Protein AF-A0A228JAL8-F1 (afdb_monomer_lite)

Radius of gyration: 33.01 Å; chains: 1; bounding box: 100×42×74 Å

Foldseek 3Di:
DDWDDDPQKIWDWDWDQDPVPRDTDTDTLDMDGLPDDDDVVSVVSDDPVSVVVVVVVNVVSVVVVVVVVCVVCVVCVVVVVVVVVVVCVVCVVVQDPVNVVVVVVVVVVVQVVCVVVVNHDPPPPPPPPDPDPPPDDPPVVVVVVVPPPDDD

Structure (mmCIF, N/CA/C/O backbone):
data_AF-A0A228JAL8-F1
#
_entry.id   AF-A0A228JAL8-F1
#
loop_
_atom_site.group_PDB
_atom_site.id
_atom_site.type_symbol
_atom_site.label_atom_id
_atom_site.label_alt_id
_atom_site.label_comp_id
_atom_site.label_asym_id
_atom_site.label_entity_id
_atom_site.label_seq_id
_atom_site.pdbx_PDB_ins_code
_atom_site.Cartn_x
_atom_site.Cartn_y
_atom_site.Cartn_z
_atom_site.occupancy
_atom_site.B_iso_or_equiv
_atom_site.auth_seq_id
_atom_site.auth_comp_id
_atom_site.auth_asym_id
_atom_site.auth_atom_id
_atom_site.pdbx_PDB_model_num
ATOM 1 N N . MET A 1 1 ? -10.997 2.458 25.226 1.00 88.25 1 MET A N 1
ATOM 2 C CA . MET A 1 1 ? -11.710 1.726 24.148 1.00 88.25 1 MET A CA 1
ATOM 3 C C . MET A 1 1 ? -10.974 0.436 23.807 1.00 88.25 1 MET A C 1
ATOM 5 O O . MET A 1 1 ? -9.755 0.419 23.913 1.00 88.25 1 MET A O 1
ATOM 9 N N . LEU A 1 2 ? -11.675 -0.620 23.392 1.00 89.50 2 LEU A N 1
ATOM 10 C CA . LEU A 1 2 ? -11.086 -1.828 22.804 1.00 89.50 2 LEU A CA 1
ATOM 11 C C . LEU A 1 2 ? -11.434 -1.896 21.313 1.00 89.50 2 LEU A C 1
ATOM 13 O O . LEU A 1 2 ? -12.582 -1.680 20.933 1.00 89.50 2 LEU A O 1
ATOM 17 N N . ILE A 1 3 ? -10.447 -2.226 20.482 1.00 91.00 3 ILE A N 1
ATOM 18 C CA . ILE A 1 3 ? -10.608 -2.399 19.035 1.00 91.00 3 ILE A CA 1
ATOM 19 C C . ILE A 1 3 ? -10.228 -3.838 18.705 1.00 91.00 3 ILE A C 1
ATOM 21 O O . ILE A 1 3 ? -9.176 -4.318 19.129 1.00 91.00 3 ILE A O 1
ATOM 25 N N . ARG A 1 4 ? -11.107 -4.554 18.003 1.00 89.81 4 ARG A N 1
ATOM 26 C CA . ARG A 1 4 ? -10.893 -5.956 17.624 1.00 89.81 4 ARG A CA 1
ATOM 27 C C . ARG A 1 4 ? -10.988 -6.098 16.115 1.00 89.81 4 ARG A C 1
ATOM 29 O O . ARG A 1 4 ? -12.013 -5.753 15.534 1.00 89.81 4 ARG A O 1
ATOM 36 N N . GLU A 1 5 ? -9.945 -6.648 15.511 1.00 88.12 5 GLU A N 1
ATOM 37 C CA . GLU A 1 5 ? -9.918 -7.011 14.097 1.00 88.12 5 GLU A CA 1
ATOM 38 C C . GLU A 1 5 ? -10.381 -8.465 13.927 1.00 88.12 5 GLU A C 1
ATOM 40 O O . GLU A 1 5 ? -9.918 -9.370 14.622 1.00 88.12 5 GLU A O 1
ATOM 45 N N . GLN A 1 6 ? -11.342 -8.684 13.033 1.00 85.19 6 GLN A N 1
ATOM 46 C CA . GLN A 1 6 ? -11.845 -9.990 12.618 1.00 85.19 6 GLN A CA 1
ATOM 47 C C . GLN A 1 6 ? -11.820 -10.044 11.090 1.00 85.19 6 GLN A C 1
ATOM 49 O O . GLN A 1 6 ? -12.757 -9.616 10.412 1.00 85.19 6 GLN A O 1
ATOM 54 N N . GLY A 1 7 ? -10.706 -10.527 10.537 1.00 82.88 7 GLY A N 1
ATOM 55 C CA . GLY A 1 7 ? -10.446 -10.429 9.103 1.00 82.88 7 GLY A CA 1
ATOM 56 C C . GLY A 1 7 ? -10.405 -8.962 8.674 1.00 82.88 7 GLY A C 1
ATOM 57 O O . GLY A 1 7 ? -9.633 -8.186 9.214 1.00 82.88 7 GLY A O 1
ATOM 58 N N . ARG A 1 8 ? -11.271 -8.556 7.738 1.00 81.69 8 ARG A N 1
ATOM 59 C CA . ARG A 1 8 ? -11.364 -7.148 7.292 1.00 81.69 8 ARG A CA 1
ATOM 60 C C . ARG A 1 8 ? -12.321 -6.295 8.126 1.00 81.69 8 ARG A C 1
ATOM 62 O O . ARG A 1 8 ? -12.439 -5.099 7.865 1.00 81.69 8 ARG A O 1
ATOM 69 N N . GLN A 1 9 ? -13.037 -6.894 9.076 1.00 89.75 9 GLN A N 1
ATOM 70 C CA . GLN A 1 9 ? -14.011 -6.196 9.905 1.00 89.75 9 GLN A CA 1
ATOM 71 C C . GLN A 1 9 ? -13.381 -5.766 11.231 1.00 89.75 9 GLN A C 1
ATOM 73 O O . GLN A 1 9 ? -12.747 -6.556 11.922 1.00 89.75 9 GLN A O 1
ATOM 78 N N . VAL A 1 10 ? -13.611 -4.518 11.610 1.00 92.38 10 VAL A N 1
ATOM 79 C CA . VAL A 1 10 ? -13.150 -3.901 12.851 1.00 92.38 10 VAL A CA 1
ATOM 80 C C . VAL A 1 10 ? -14.356 -3.685 13.743 1.00 92.38 10 VAL A C 1
ATOM 82 O O . VAL A 1 10 ? -15.341 -3.087 13.318 1.00 92.38 10 VAL A O 1
ATOM 85 N N . LYS A 1 11 ? -14.287 -4.165 14.982 1.00 92.19 11 LYS A N 1
ATOM 86 C CA . LYS A 1 11 ? -15.317 -3.963 16.006 1.00 92.19 11 LYS A CA 1
ATOM 87 C C . LYS A 1 11 ? -14.808 -2.998 17.068 1.00 92.19 11 LYS A C 1
ATOM 89 O O . LYS A 1 11 ? -13.717 -3.194 17.608 1.00 92.19 11 LYS A O 1
ATOM 94 N N . LEU A 1 12 ? -15.620 -1.991 17.381 1.00 91.69 12 LEU A N 1
ATOM 95 C CA . LEU A 1 12 ? -15.346 -0.994 18.412 1.00 91.69 12 LEU A CA 1
ATOM 96 C C . LEU A 1 12 ? -16.133 -1.325 19.674 1.00 91.69 12 LEU A C 1
ATOM 98 O O . LEU A 1 12 ? -17.360 -1.418 19.653 1.00 91.69 12 LEU A O 1
ATOM 102 N N . LEU A 1 13 ? -15.418 -1.514 20.776 1.00 91.06 13 LEU A N 1
ATOM 103 C CA . LEU A 1 13 ? -15.970 -1.931 22.057 1.00 91.06 13 LEU A CA 1
ATOM 104 C C . LEU A 1 13 ? -15.655 -0.868 23.115 1.00 91.06 13 LEU A C 1
ATOM 106 O O . LEU A 1 13 ? -14.490 -0.569 23.402 1.00 91.06 13 LEU A O 1
ATOM 110 N N . ARG A 1 14 ? -16.695 -0.322 23.742 1.00 90.44 14 ARG A N 1
ATOM 111 C CA . ARG A 1 14 ? -16.571 0.523 24.930 1.00 90.44 14 ARG A CA 1
ATOM 112 C C . ARG A 1 14 ? -16.406 -0.368 26.151 1.00 90.44 14 ARG A C 1
ATOM 114 O O . ARG A 1 14 ? -17.171 -1.310 26.334 1.00 90.44 14 ARG A O 1
ATOM 121 N N . VAL A 1 15 ? -15.430 -0.067 27.001 1.00 86.31 15 VAL A N 1
ATOM 122 C CA . VAL A 1 15 ? -15.281 -0.733 28.301 1.00 86.31 15 VAL A CA 1
ATOM 123 C C . VAL A 1 15 ? -15.827 0.206 29.363 1.00 86.31 15 VAL A C 1
ATOM 125 O O . VAL A 1 15 ? -15.322 1.315 29.503 1.00 86.31 15 VAL A O 1
ATOM 128 N N . GLN A 1 16 ? -16.848 -0.224 30.097 1.00 83.75 16 GLN A N 1
ATOM 129 C CA . GLN A 1 16 ? -17.422 0.532 31.212 1.00 83.75 16 GLN A CA 1
ATOM 130 C C . GLN A 1 16 ? -17.372 -0.304 32.487 1.00 83.75 16 GLN A C 1
ATOM 132 O O . GLN A 1 16 ? -17.605 -1.512 32.446 1.00 83.75 16 GLN A O 1
ATOM 137 N N . ARG A 1 17 ? -17.089 0.322 33.632 1.00 76.62 17 ARG A N 1
ATOM 138 C CA . ARG A 1 17 ? -17.269 -0.329 34.935 1.00 76.62 17 ARG A CA 1
ATOM 139 C C . ARG A 1 17 ? -18.745 -0.310 35.300 1.00 76.62 17 ARG A C 1
ATOM 141 O O . ARG A 1 17 ? -19.354 0.752 35.341 1.00 76.62 17 ARG A O 1
ATOM 148 N N . SER A 1 18 ? -19.298 -1.485 35.576 1.00 73.62 18 SER A N 1
ATOM 149 C CA . SER A 1 18 ? -20.624 -1.612 36.174 1.00 73.62 18 SER A CA 1
ATOM 150 C C . SER A 1 18 ? -20.593 -1.016 37.578 1.00 73.62 18 SER A C 1
ATOM 152 O O . SER A 1 18 ? -19.819 -1.479 38.417 1.00 73.62 18 SER A O 1
ATOM 154 N N . THR A 1 19 ? -21.425 -0.013 37.844 1.00 68.94 19 THR A N 1
ATOM 155 C CA . THR A 1 19 ? -21.593 0.573 39.185 1.00 68.94 19 THR A CA 1
ATOM 156 C C . THR A 1 19 ? -22.278 -0.394 40.152 1.00 68.94 19 THR A C 1
ATOM 158 O O . THR A 1 19 ? -22.082 -0.296 41.356 1.00 68.94 19 THR A O 1
ATOM 161 N N . GLU A 1 20 ? -23.014 -1.369 39.620 1.00 68.12 20 GLU A N 1
ATOM 162 C CA . GLU A 1 20 ? -23.804 -2.345 40.376 1.00 68.12 20 GLU A CA 1
ATOM 163 C C . GLU A 1 20 ? -22.978 -3.561 40.836 1.00 68.12 20 GLU A C 1
ATOM 165 O O . GLU A 1 20 ? -23.245 -4.161 41.869 1.00 68.12 20 GLU A O 1
ATOM 170 N N . THR A 1 21 ? -21.938 -3.931 40.079 1.00 71.12 21 THR A N 1
ATOM 171 C CA . THR A 1 21 ? -21.150 -5.157 40.327 1.00 71.12 21 THR A CA 1
ATOM 172 C C . THR A 1 21 ? -19.636 -4.935 40.342 1.00 71.12 21 THR A C 1
ATOM 174 O O . THR A 1 21 ? -18.881 -5.899 40.443 1.00 71.12 21 THR A O 1
ATOM 177 N N . GLY A 1 22 ? -19.154 -3.709 40.114 1.00 74.38 22 GLY A N 1
ATOM 178 C CA . GLY A 1 22 ? -17.727 -3.351 40.022 1.00 74.38 22 GLY A CA 1
ATOM 179 C C . GLY A 1 22 ? -16.961 -3.925 38.815 1.00 74.38 22 GLY A C 1
ATOM 180 O O . GLY A 1 22 ? -15.846 -3.498 38.521 1.00 74.38 22 GLY A O 1
ATOM 181 N N . ARG A 1 23 ? -17.538 -4.893 38.092 1.00 77.25 23 ARG A N 1
ATOM 182 C CA . ARG A 1 23 ? -16.923 -5.570 36.938 1.00 77.25 23 ARG A CA 1
ATOM 183 C C . ARG A 1 23 ? -16.956 -4.716 35.670 1.00 77.25 23 ARG A C 1
ATOM 185 O O . ARG A 1 23 ? -17.937 -4.027 35.392 1.00 77.25 23 ARG A O 1
ATOM 192 N N . ASN A 1 24 ? -15.906 -4.831 34.861 1.00 81.75 24 ASN A N 1
ATOM 193 C CA . ASN A 1 24 ? -15.856 -4.239 33.526 1.00 81.75 24 ASN A CA 1
ATOM 194 C C . ASN A 1 24 ? -16.826 -4.970 32.583 1.00 81.75 24 ASN A C 1
ATOM 196 O O . ASN A 1 24 ? -16.762 -6.192 32.455 1.00 81.75 24 ASN A O 1
ATOM 200 N N . ARG A 1 25 ? -17.685 -4.224 31.887 1.00 83.62 25 ARG A N 1
ATOM 201 C CA . ARG A 1 25 ? -18.543 -4.706 30.798 1.00 83.62 25 ARG A CA 1
ATOM 202 C C . ARG A 1 25 ? -18.066 -4.116 29.477 1.00 83.62 25 ARG A C 1
ATOM 204 O O . ARG A 1 25 ? -17.600 -2.978 29.427 1.00 83.62 25 ARG A O 1
ATOM 211 N N . GLN A 1 26 ? -18.169 -4.912 28.418 1.00 89.00 26 GLN A N 1
ATOM 212 C CA . GLN A 1 26 ? -17.842 -4.500 27.057 1.00 89.00 26 GLN A CA 1
ATOM 213 C C . GLN A 1 26 ? -19.145 -4.267 26.292 1.00 89.00 26 GLN A C 1
ATOM 215 O O . GLN A 1 26 ? -19.969 -5.173 26.202 1.00 89.00 26 GLN A O 1
ATOM 220 N N . LEU A 1 27 ? -19.330 -3.064 25.759 1.00 86.50 27 LEU A N 1
ATOM 221 C CA . LEU A 1 27 ? -20.472 -2.685 24.930 1.00 86.50 27 LEU A CA 1
ATOM 222 C C . LEU A 1 27 ? -19.991 -2.484 23.495 1.00 86.50 27 LEU A C 1
ATOM 224 O O . LEU A 1 27 ? -19.067 -1.707 23.257 1.00 86.50 27 LEU A O 1
ATOM 228 N N . LEU A 1 28 ? -20.598 -3.186 22.539 1.00 88.75 28 LEU A N 1
ATOM 229 C CA . LEU A 1 28 ? -20.317 -2.982 21.120 1.00 88.75 28 LEU A CA 1
ATOM 230 C C . LEU A 1 28 ? -20.915 -1.643 20.681 1.00 88.75 28 LEU A C 1
ATOM 232 O O . LEU A 1 28 ? -22.128 -1.473 20.721 1.00 88.75 28 LEU A O 1
ATOM 236 N N . ILE A 1 29 ? -20.057 -0.713 20.267 1.00 89.44 29 ILE A N 1
ATOM 237 C CA . ILE A 1 29 ? -20.462 0.599 19.744 1.00 89.44 29 ILE A CA 1
ATOM 238 C C . ILE A 1 29 ? -20.845 0.459 18.268 1.00 89.44 29 ILE A C 1
ATOM 240 O O . ILE A 1 29 ? -21.826 1.029 17.808 1.00 89.44 29 ILE A O 1
ATOM 244 N N . GLY A 1 30 ? -20.080 -0.349 17.531 1.00 89.81 30 GLY A N 1
ATOM 245 C CA . GLY A 1 30 ? -20.363 -0.678 16.142 1.00 89.81 30 GLY A CA 1
ATOM 246 C C . GLY A 1 30 ? -19.204 -1.397 15.469 1.00 89.81 30 GLY A C 1
ATOM 247 O O . GLY A 1 30 ? -18.213 -1.769 16.108 1.00 89.81 30 GLY A O 1
ATOM 248 N N . ALA A 1 31 ? -19.348 -1.618 14.167 1.00 91.19 31 ALA 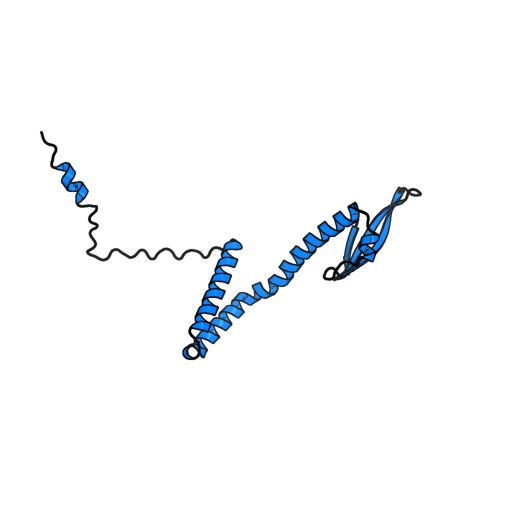A N 1
ATOM 249 C CA . ALA A 1 31 ? -18.337 -2.266 13.354 1.00 91.19 31 ALA A CA 1
ATOM 250 C C . ALA A 1 31 ? -18.240 -1.616 11.974 1.00 91.19 31 ALA A C 1
ATOM 252 O O . ALA A 1 31 ? -19.241 -1.167 11.425 1.00 91.19 31 ALA A O 1
ATOM 253 N N . PHE A 1 32 ? -17.038 -1.605 11.412 1.00 92.31 32 PHE A N 1
ATOM 254 C CA . PHE A 1 32 ? -16.763 -1.102 10.068 1.00 92.31 32 PHE A CA 1
ATOM 255 C C . PHE A 1 32 ? -15.681 -1.959 9.405 1.00 92.31 32 PHE A C 1
ATOM 257 O O . PHE A 1 32 ? -15.164 -2.895 10.016 1.00 92.31 32 PHE A O 1
ATOM 264 N N . ARG A 1 33 ? -15.353 -1.694 8.141 1.00 89.19 33 ARG A N 1
ATOM 265 C CA . ARG A 1 33 ? -14.270 -2.390 7.436 1.00 89.19 33 ARG A CA 1
ATOM 266 C C . ARG A 1 33 ? -12.999 -1.556 7.487 1.00 89.19 33 ARG A C 1
ATOM 268 O O . ARG A 1 33 ? -13.033 -0.384 7.152 1.00 89.19 3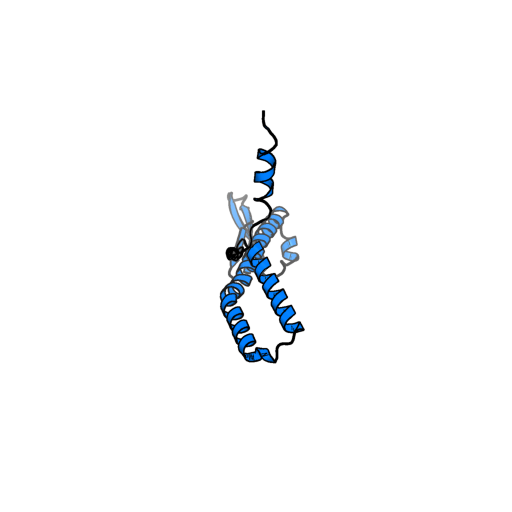3 ARG A O 1
ATOM 275 N N . ALA A 1 34 ? -11.874 -2.170 7.844 1.00 82.88 34 ALA A N 1
ATOM 276 C CA . ALA A 1 34 ? -10.614 -1.462 8.094 1.00 82.88 34 ALA A CA 1
ATOM 277 C C . ALA A 1 34 ? -10.061 -0.683 6.877 1.00 82.88 34 ALA A C 1
ATOM 279 O O . ALA A 1 34 ? -9.247 0.219 7.042 1.00 82.88 34 ALA A O 1
ATOM 280 N N . GLY A 1 35 ? -10.490 -1.037 5.660 1.00 80.06 35 GLY A N 1
ATOM 281 C CA . GLY A 1 35 ? -10.091 -0.367 4.417 1.00 80.06 35 GLY A CA 1
ATOM 282 C C . GLY A 1 35 ? -11.092 0.654 3.874 1.00 80.06 35 GLY A C 1
ATOM 283 O O . GLY A 1 35 ? -10.778 1.284 2.869 1.00 80.06 35 GLY A O 1
ATOM 284 N N . ASP A 1 36 ? -12.256 0.794 4.509 1.00 84.69 36 ASP A N 1
ATOM 285 C CA . ASP A 1 36 ? -13.312 1.717 4.091 1.00 84.69 36 ASP A CA 1
ATOM 286 C C . ASP A 1 36 ? -13.346 2.927 5.040 1.00 84.69 36 ASP A C 1
ATOM 288 O O . ASP A 1 36 ? -12.792 2.889 6.143 1.00 84.69 36 ASP A O 1
ATOM 292 N N . GLU A 1 37 ? -14.012 4.005 4.626 1.00 85.62 37 GLU A N 1
ATOM 293 C CA . GLU A 1 37 ? -14.238 5.155 5.502 1.00 85.62 37 GLU A CA 1
ATOM 294 C C . GLU A 1 37 ? -15.078 4.747 6.724 1.00 85.62 37 GLU A C 1
ATOM 296 O O . GLU A 1 37 ? -16.043 3.980 6.621 1.00 85.62 37 GLU A O 1
ATOM 301 N N . VAL A 1 38 ? -14.710 5.249 7.908 1.00 88.06 38 VAL A N 1
ATOM 302 C CA . VAL A 1 38 ? -15.469 4.977 9.133 1.00 88.06 38 VAL A CA 1
ATOM 303 C C . VAL A 1 38 ? -16.833 5.671 9.029 1.00 88.06 38 VAL A C 1
ATOM 305 O O . VAL A 1 38 ? -16.869 6.886 8.836 1.00 88.06 38 VAL A O 1
ATOM 308 N N . PRO A 1 39 ? -17.963 4.956 9.199 1.00 90.38 39 PRO A N 1
ATOM 309 C CA . PRO A 1 39 ? -19.284 5.561 9.080 1.00 90.38 39 PRO A CA 1
ATOM 310 C C . PRO A 1 39 ? -19.457 6.752 10.029 1.00 90.38 39 PRO A C 1
ATOM 312 O O . PRO A 1 39 ? -19.219 6.624 11.230 1.00 90.38 39 PRO A O 1
ATOM 315 N N . ARG A 1 40 ? -19.935 7.896 9.522 1.00 88.50 40 ARG A N 1
ATOM 316 C CA . ARG A 1 40 ? -20.118 9.110 10.340 1.00 88.50 40 ARG A CA 1
ATOM 317 C C . ARG A 1 40 ? -21.021 8.873 11.557 1.00 88.50 40 ARG A C 1
ATOM 319 O O . ARG A 1 40 ? -20.677 9.302 12.650 1.00 88.50 40 ARG A O 1
ATOM 326 N N . ALA A 1 41 ? -22.094 8.100 11.397 1.00 89.50 41 ALA A N 1
ATOM 327 C CA . ALA A 1 41 ? -22.968 7.716 12.508 1.00 89.50 41 ALA A CA 1
ATOM 328 C C . ALA A 1 41 ? -22.221 6.955 13.624 1.00 89.50 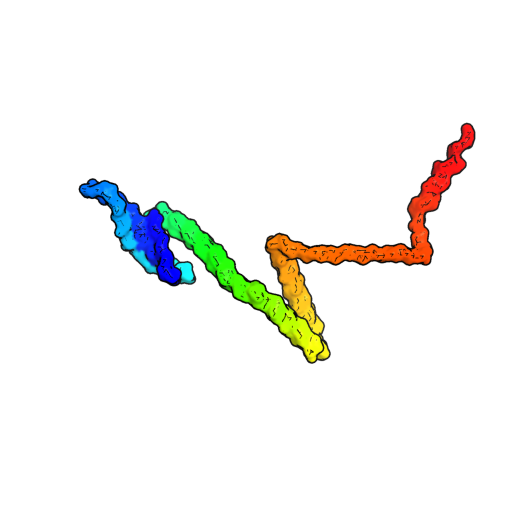41 ALA A C 1
ATOM 330 O O . ALA A 1 41 ? -22.552 7.088 14.796 1.00 89.50 41 ALA A O 1
ATOM 331 N N . LEU A 1 42 ? -21.186 6.176 13.284 1.00 89.50 42 LEU A N 1
ATOM 332 C CA . LEU A 1 42 ? -20.343 5.501 14.273 1.00 89.50 42 LEU A CA 1
ATOM 333 C C . LEU A 1 42 ? -19.437 6.499 14.997 1.00 89.50 42 LEU A C 1
ATOM 335 O O . LEU A 1 42 ? -19.260 6.387 16.205 1.00 89.50 42 LEU A O 1
ATOM 339 N N . LEU A 1 43 ? -18.891 7.478 14.274 1.00 90.31 43 LEU A N 1
ATOM 340 C CA . LEU A 1 43 ? -18.083 8.550 14.853 1.00 90.31 43 LEU A CA 1
ATOM 341 C C . LEU A 1 43 ? -18.900 9.405 15.833 1.00 90.31 43 LEU A C 1
ATOM 343 O O . LEU A 1 43 ? -18.400 9.748 16.897 1.00 90.31 43 LEU A O 1
ATOM 347 N N . GLU A 1 44 ? -20.163 9.697 15.536 1.00 92.06 44 GLU A N 1
ATOM 348 C CA . GLU A 1 44 ? -21.042 10.478 16.422 1.00 92.06 44 GLU A CA 1
ATOM 349 C C . GLU A 1 44 ? -21.335 9.779 17.764 1.00 92.06 44 GLU A C 1
ATOM 351 O O . GLU A 1 44 ? -21.603 10.443 18.763 1.00 92.06 44 GLU A O 1
ATOM 356 N N . LEU A 1 45 ? -21.230 8.447 17.823 1.00 90.75 45 LEU A N 1
ATOM 357 C CA . LEU A 1 45 ? -21.444 7.659 19.044 1.00 90.75 45 LEU A CA 1
ATOM 358 C C . LEU A 1 45 ? -20.212 7.591 19.962 1.00 90.75 45 LEU A C 1
ATOM 360 O O . LEU A 1 45 ? -20.325 7.143 21.111 1.00 90.75 45 LEU A O 1
ATOM 364 N N . LEU A 1 46 ? -19.036 7.983 19.466 1.00 91.06 46 LEU A N 1
ATOM 365 C CA . LEU A 1 46 ? -17.763 7.890 20.179 1.00 91.06 46 LEU A CA 1
ATOM 366 C C . LEU A 1 46 ? -17.480 9.155 20.993 1.00 91.06 46 LEU A C 1
ATOM 368 O O . LEU A 1 46 ? -17.711 10.275 20.544 1.00 91.06 46 LEU A O 1
ATOM 372 N N . SER A 1 47 ? -16.900 8.984 22.180 1.00 91.00 47 SER A N 1
ATOM 373 C CA . SER A 1 47 ? -16.362 10.111 22.949 1.00 91.00 47 SER A CA 1
ATOM 374 C C . SER A 1 47 ? -15.059 10.643 22.337 1.00 91.00 47 SER A C 1
ATOM 376 O O . SER A 1 47 ? -14.411 9.972 21.533 1.00 91.00 47 SER A O 1
ATOM 378 N N . VAL A 1 48 ? -14.608 11.825 22.767 1.00 91.44 48 VAL A N 1
ATOM 379 C CA . VAL A 1 48 ? -13.340 12.432 22.307 1.00 91.44 48 VAL A CA 1
ATOM 380 C C . VAL A 1 48 ? -12.126 11.516 22.555 1.00 91.44 48 VAL A C 1
ATOM 382 O O . VAL A 1 48 ? -11.239 11.387 21.707 1.00 91.44 48 VAL A O 1
ATOM 385 N N . GLU A 1 49 ? -12.088 10.827 23.697 1.00 89.56 49 GLU A N 1
ATOM 386 C CA . GLU A 1 49 ? -11.016 9.876 24.025 1.00 89.56 49 GLU A CA 1
ATOM 387 C C . GLU A 1 49 ? -11.054 8.633 23.116 1.00 89.56 49 GLU A C 1
ATOM 389 O O . GLU A 1 49 ? -10.020 8.111 22.682 1.00 89.56 49 GLU A O 1
ATOM 394 N N . GLU A 1 50 ? -12.256 8.165 22.788 1.00 91.00 50 GLU A N 1
ATOM 395 C CA . GLU A 1 50 ? -12.465 7.022 21.905 1.00 91.00 50 GLU A CA 1
ATOM 396 C C . GLU A 1 50 ? -12.118 7.359 20.455 1.00 91.00 50 GLU A C 1
ATOM 398 O O . GLU A 1 50 ? -11.433 6.572 19.806 1.00 91.00 50 GLU A O 1
ATOM 403 N N . HIS A 1 51 ? -12.471 8.557 19.983 1.00 92.06 51 HIS A N 1
ATOM 404 C CA . HIS A 1 51 ? -11.995 9.115 18.712 1.00 92.06 51 HIS A CA 1
ATOM 405 C C . HIS A 1 51 ? -10.473 9.119 18.631 1.00 92.06 51 HIS A C 1
ATOM 407 O O . HIS A 1 51 ? -9.890 8.652 17.655 1.00 92.06 51 HIS A O 1
ATOM 413 N N . THR A 1 52 ? -9.814 9.587 19.690 1.00 92.56 52 THR A N 1
ATOM 414 C CA . THR A 1 52 ? -8.348 9.641 19.750 1.00 92.56 52 THR A CA 1
ATOM 415 C C . THR A 1 52 ? -7.741 8.238 19.682 1.00 92.56 52 THR A C 1
ATOM 417 O O . THR A 1 52 ? -6.770 7.998 18.961 1.00 92.56 52 THR A O 1
ATOM 420 N N . SER A 1 53 ? -8.344 7.285 20.396 1.00 91.50 53 SER A N 1
ATOM 421 C CA . SER A 1 53 ? -7.947 5.876 20.367 1.00 91.50 53 SER A CA 1
ATOM 422 C C . SER A 1 53 ? -8.143 5.247 18.981 1.00 91.50 53 SER A C 1
ATOM 424 O O . SER A 1 53 ? -7.273 4.507 18.521 1.00 91.50 53 SER A O 1
ATOM 426 N N . LEU A 1 54 ? -9.255 5.555 18.303 1.00 91.56 54 LEU A N 1
ATOM 427 C CA . LEU A 1 54 ? -9.559 5.067 16.957 1.00 91.56 54 LEU A CA 1
ATOM 428 C C . LEU A 1 54 ? -8.574 5.627 15.930 1.00 91.56 54 LEU A C 1
ATOM 430 O O . LEU A 1 54 ? -7.996 4.859 15.168 1.00 91.56 54 LEU A O 1
ATOM 434 N N . ASN A 1 55 ? -8.323 6.936 15.953 1.00 92.19 55 ASN A N 1
ATOM 435 C CA . ASN A 1 55 ? -7.398 7.595 15.030 1.00 92.19 55 ASN A CA 1
ATOM 436 C C . ASN A 1 55 ? -5.971 7.058 15.170 1.00 92.19 55 ASN A C 1
ATOM 438 O O . ASN A 1 55 ? -5.298 6.811 14.170 1.00 92.19 55 ASN A O 1
ATOM 442 N N . ARG A 1 56 ? -5.519 6.799 16.404 1.00 93.38 56 ARG A N 1
ATOM 443 C CA . ARG A 1 56 ? -4.215 6.166 16.643 1.00 93.38 56 ARG A CA 1
ATOM 444 C C . ARG A 1 56 ? -4.149 4.763 16.042 1.00 93.38 56 ARG A C 1
ATOM 446 O O . ARG A 1 56 ? -3.144 4.412 15.431 1.00 93.38 56 ARG A O 1
ATOM 453 N N . TRP A 1 57 ? -5.203 3.966 16.210 1.00 93.56 57 TRP A N 1
ATOM 454 C CA . TRP A 1 57 ? -5.267 2.627 15.62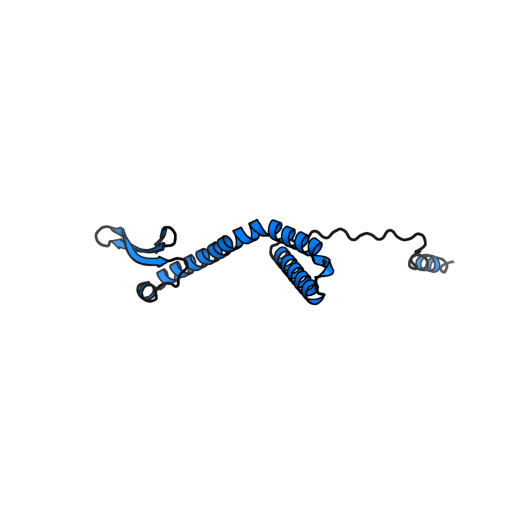6 1.00 93.56 57 TRP A CA 1
ATOM 455 C C . TRP A 1 57 ? -5.299 2.671 14.093 1.00 93.56 57 TRP A C 1
ATOM 457 O O . TRP A 1 57 ? -4.535 1.948 13.458 1.00 93.56 57 TRP A O 1
ATOM 467 N N . LEU A 1 58 ? -6.103 3.563 13.501 1.00 91.62 58 LEU A N 1
ATOM 468 C CA . LEU A 1 58 ? -6.180 3.751 12.049 1.00 91.62 58 LEU A CA 1
ATOM 469 C C . LEU A 1 58 ? -4.826 4.144 11.457 1.00 91.62 58 LEU A C 1
ATOM 471 O O . LEU A 1 58 ? -4.426 3.578 10.445 1.00 91.62 58 LEU A O 1
ATOM 475 N N . ALA A 1 59 ? -4.081 5.044 12.102 1.00 90.88 59 ALA A N 1
ATOM 476 C CA . ALA A 1 59 ? -2.749 5.430 11.641 1.00 90.88 59 ALA A CA 1
ATOM 477 C C . ALA A 1 59 ? -1.792 4.224 11.544 1.00 90.88 59 ALA A C 1
ATOM 479 O O . ALA A 1 59 ? -1.106 4.051 10.535 1.00 90.88 59 ALA A O 1
ATOM 480 N N . VAL A 1 60 ? -1.788 3.352 12.561 1.00 91.81 60 VAL A N 1
ATOM 481 C CA . VAL A 1 60 ? -0.979 2.119 12.566 1.00 91.81 60 VAL A CA 1
ATOM 482 C C . VAL A 1 60 ? -1.472 1.123 11.513 1.00 91.81 60 VAL A C 1
ATOM 484 O O . VAL A 1 60 ? -0.657 0.513 10.813 1.00 91.81 60 VAL A O 1
ATOM 487 N N . TYR A 1 61 ? -2.791 0.969 11.374 1.00 89.50 61 TYR A N 1
ATOM 488 C CA . TYR A 1 61 ? -3.395 0.088 10.378 1.00 89.50 61 TYR A CA 1
ATOM 489 C C . TYR A 1 61 ? -3.038 0.524 8.953 1.00 89.50 61 TYR A C 1
ATOM 491 O O . TYR A 1 61 ? -2.574 -0.296 8.163 1.00 89.50 61 TYR A O 1
ATOM 499 N N . HIS A 1 62 ? -3.181 1.812 8.630 1.00 89.31 62 HIS A N 1
ATOM 500 C CA . HIS A 1 62 ? -2.842 2.345 7.313 1.00 89.31 62 HIS A CA 1
ATOM 501 C C . HIS A 1 62 ? -1.360 2.153 6.993 1.00 89.31 62 HIS A C 1
ATOM 503 O O . HIS A 1 62 ? -1.048 1.597 5.945 1.00 89.31 62 HIS A O 1
ATOM 509 N N . ALA A 1 63 ? -0.451 2.502 7.909 1.00 88.88 63 ALA A N 1
ATOM 510 C CA . ALA A 1 63 ? 0.981 2.280 7.702 1.00 88.88 63 ALA A CA 1
ATOM 511 C C . ALA A 1 63 ? 1.310 0.798 7.433 1.00 88.88 63 ALA A C 1
ATOM 513 O O . ALA A 1 63 ? 2.077 0.473 6.526 1.00 88.88 63 ALA A O 1
ATOM 514 N N . SER A 1 64 ? 0.687 -0.115 8.182 1.00 87.12 64 SER A N 1
ATOM 515 C CA . SER A 1 64 ? 0.881 -1.561 8.011 1.00 87.12 64 SER A CA 1
ATOM 516 C C . SER A 1 64 ? 0.289 -2.079 6.696 1.00 87.12 64 SER A C 1
ATOM 518 O O . SER A 1 64 ? 0.890 -2.926 6.035 1.00 87.12 64 SER A O 1
ATOM 520 N N . SER A 1 65 ? -0.874 -1.560 6.298 1.00 87.31 65 SER A N 1
ATOM 521 C CA . SER A 1 65 ? -1.568 -1.921 5.059 1.00 87.31 65 SER A CA 1
ATOM 522 C C . SER A 1 65 ? -0.791 -1.472 3.822 1.00 87.31 65 SER A C 1
ATOM 524 O O . SER A 1 65 ? -0.621 -2.255 2.890 1.00 87.31 65 SER A O 1
ATOM 526 N N . GLU A 1 66 ? -0.233 -0.260 3.834 1.00 88.19 66 GLU A N 1
ATOM 527 C CA . GLU A 1 66 ? 0.611 0.243 2.745 1.00 88.19 66 GLU A CA 1
ATOM 528 C C . GLU A 1 66 ? 1.868 -0.620 2.563 1.00 88.19 66 GLU A C 1
ATOM 530 O O . GLU A 1 66 ? 2.199 -1.023 1.445 1.00 88.19 66 GLU A O 1
ATOM 535 N N . LEU A 1 67 ? 2.516 -1.021 3.662 1.00 88.62 67 LEU A N 1
ATOM 536 C CA . LEU A 1 67 ? 3.632 -1.969 3.608 1.00 88.62 67 LEU A CA 1
ATOM 537 C C . LEU A 1 67 ? 3.204 -3.340 3.069 1.00 88.62 67 LEU A C 1
ATOM 539 O O . LEU A 1 67 ? 3.903 -3.922 2.237 1.00 88.62 67 LEU A O 1
ATOM 543 N N . ALA A 1 68 ? 2.063 -3.866 3.518 1.00 88.62 68 ALA A N 1
ATOM 544 C CA . ALA A 1 68 ? 1.539 -5.143 3.042 1.00 88.62 68 ALA A CA 1
ATOM 545 C C . ALA A 1 68 ? 1.214 -5.113 1.538 1.00 88.62 68 ALA A C 1
ATOM 547 O O . ALA A 1 68 ? 1.488 -6.090 0.843 1.00 88.62 68 ALA A O 1
ATOM 548 N N . ARG A 1 69 ? 0.696 -3.988 1.026 1.00 88.56 69 ARG A N 1
ATOM 549 C CA . ARG A 1 69 ? 0.426 -3.763 -0.404 1.00 88.56 69 ARG A CA 1
ATOM 550 C C . ARG A 1 69 ? 1.701 -3.647 -1.237 1.00 88.56 69 ARG A C 1
ATOM 552 O O . ARG A 1 69 ? 1.738 -4.167 -2.346 1.00 88.56 69 ARG A O 1
ATOM 559 N N . ALA A 1 70 ? 2.744 -3.002 -0.716 1.00 90.38 70 ALA A N 1
ATOM 560 C CA . ALA A 1 70 ? 4.005 -2.811 -1.437 1.00 90.38 70 ALA A CA 1
ATOM 561 C C . ALA A 1 70 ? 4.870 -4.085 -1.512 1.00 90.38 70 ALA A C 1
ATOM 563 O O . ALA A 1 70 ? 5.592 -4.296 -2.489 1.00 90.38 70 ALA A O 1
ATOM 564 N N . ARG A 1 71 ? 4.799 -4.953 -0.493 1.00 91.19 71 ARG A N 1
ATOM 565 C CA . ARG A 1 71 ? 5.593 -6.192 -0.393 1.00 91.19 71 ARG A CA 1
ATOM 566 C C . ARG A 1 71 ? 5.549 -7.112 -1.623 1.00 91.19 71 ARG A C 1
ATOM 568 O O . ARG A 1 71 ? 6.631 -7.490 -2.066 1.00 91.19 71 ARG A O 1
ATOM 575 N N . PRO A 1 72 ? 4.388 -7.500 -2.185 1.00 93.06 72 PRO A N 1
ATOM 576 C CA . PRO A 1 72 ? 4.358 -8.398 -3.343 1.00 93.06 72 PRO A CA 1
ATOM 577 C C . PRO A 1 72 ? 5.006 -7.782 -4.591 1.00 93.06 72 PRO A C 1
ATOM 579 O O . PRO A 1 72 ? 5.706 -8.476 -5.330 1.00 93.06 72 PRO A O 1
ATOM 582 N N . THR A 1 73 ? 4.838 -6.475 -4.807 1.00 92.81 73 THR A N 1
ATOM 583 C CA . THR A 1 73 ? 5.506 -5.759 -5.904 1.00 92.81 73 THR A CA 1
ATOM 584 C C . THR A 1 73 ? 7.019 -5.775 -5.719 1.00 92.81 73 THR A C 1
ATOM 586 O O . THR A 1 73 ? 7.746 -6.113 -6.643 1.00 92.81 73 THR A O 1
ATOM 589 N N . LEU A 1 74 ? 7.511 -5.498 -4.507 1.00 90.75 74 LEU A N 1
ATOM 590 C CA . LEU A 1 74 ? 8.944 -5.596 -4.214 1.00 90.75 74 LEU A CA 1
ATOM 591 C C . LEU A 1 74 ? 9.479 -7.025 -4.379 1.00 90.75 74 LEU A C 1
ATOM 593 O O . LEU A 1 74 ? 10.573 -7.201 -4.906 1.00 90.75 74 LEU A O 1
ATOM 597 N N . ALA A 1 75 ? 8.711 -8.041 -3.980 1.00 92.50 75 ALA A N 1
ATOM 598 C CA . ALA A 1 75 ? 9.102 -9.442 -4.126 1.00 92.50 75 ALA A CA 1
ATOM 599 C C . ALA A 1 75 ? 9.217 -9.883 -5.598 1.00 92.50 75 ALA A C 1
ATOM 601 O O . ALA A 1 75 ? 10.037 -10.738 -5.917 1.00 92.50 75 ALA A O 1
ATOM 602 N N . SER A 1 76 ? 8.423 -9.289 -6.495 1.00 92.81 76 SER A N 1
ATOM 603 C CA . SER A 1 76 ? 8.444 -9.575 -7.939 1.00 92.81 76 SER A CA 1
ATOM 604 C C . SER A 1 76 ? 9.337 -8.629 -8.751 1.00 92.81 76 SER A C 1
ATOM 606 O O . SER A 1 76 ? 9.570 -8.877 -9.933 1.00 92.81 76 SER A O 1
ATOM 608 N N . ALA A 1 77 ? 9.884 -7.581 -8.129 1.00 91.88 77 ALA A N 1
ATOM 609 C CA . ALA A 1 77 ? 10.615 -6.523 -8.820 1.00 91.88 77 ALA A CA 1
ATOM 610 C C . ALA A 1 77 ? 11.842 -7.027 -9.600 1.00 91.88 77 ALA A C 1
ATOM 612 O O . ALA A 1 77 ? 12.081 -6.558 -10.709 1.00 91.88 77 ALA A O 1
ATOM 613 N N . SER A 1 78 ? 12.604 -7.991 -9.063 1.00 91.06 78 SER A N 1
ATOM 614 C CA . SER A 1 78 ? 13.790 -8.527 -9.760 1.00 91.06 78 SER A CA 1
ATOM 615 C C . SER A 1 78 ? 13.411 -9.202 -11.077 1.00 91.06 78 SER A C 1
ATOM 617 O O . SER A 1 78 ? 13.945 -8.850 -12.124 1.00 91.06 78 SER A O 1
ATOM 619 N N . ALA A 1 79 ? 12.421 -10.098 -11.043 1.00 93.88 79 ALA A N 1
ATOM 620 C CA . ALA A 1 79 ? 11.947 -10.803 -12.231 1.00 93.88 79 ALA A CA 1
ATOM 621 C C . ALA A 1 79 ? 11.344 -9.842 -13.272 1.00 93.88 79 ALA A C 1
ATOM 623 O O . ALA A 1 79 ? 11.524 -10.022 -14.473 1.00 93.88 79 ALA A O 1
ATOM 624 N N . GLN A 1 80 ? 10.653 -8.788 -12.822 1.00 93.81 80 GLN A N 1
ATOM 625 C CA . GLN A 1 80 ? 10.134 -7.748 -13.715 1.00 93.81 80 GLN A CA 1
ATOM 626 C C . GLN A 1 80 ? 11.260 -6.978 -14.417 1.00 93.81 80 GLN A C 1
ATOM 628 O O . GLN A 1 80 ? 11.168 -6.730 -15.617 1.00 93.81 80 GLN A O 1
ATOM 633 N N . LEU A 1 81 ? 12.327 -6.622 -13.694 1.00 93.31 81 LEU A N 1
ATOM 634 C CA . LEU A 1 81 ? 13.489 -5.945 -14.275 1.00 93.31 81 LEU A CA 1
ATOM 635 C C . LEU A 1 81 ? 14.237 -6.839 -15.269 1.00 93.31 81 LEU A C 1
ATOM 637 O O . LEU A 1 81 ? 14.608 -6.366 -16.338 1.00 93.31 81 LEU A O 1
ATOM 641 N N . GLU A 1 82 ? 14.412 -8.122 -14.956 1.00 94.38 82 GLU A N 1
ATOM 642 C CA . GLU A 1 82 ? 14.984 -9.103 -15.886 1.00 94.38 82 GLU A CA 1
ATOM 643 C C . GLU A 1 82 ? 14.153 -9.208 -17.172 1.00 94.38 82 GLU A C 1
ATOM 645 O O . GLU A 1 82 ? 14.705 -9.129 -18.267 1.00 94.38 82 GLU A O 1
ATOM 650 N N . GLY A 1 83 ? 12.823 -9.275 -17.053 1.00 94.94 83 GLY A N 1
ATOM 651 C CA . GLY A 1 83 ? 11.926 -9.281 -18.210 1.00 94.94 83 GLY A CA 1
ATOM 652 C C . GLY A 1 83 ? 12.047 -8.024 -19.079 1.00 94.94 83 GLY A C 1
ATOM 653 O O . GLY A 1 83 ? 12.016 -8.123 -20.305 1.00 94.94 83 GLY A O 1
ATOM 654 N N . ILE A 1 84 ? 12.242 -6.849 -18.466 1.00 92.88 84 ILE A N 1
ATOM 655 C CA . ILE A 1 84 ? 12.495 -5.596 -19.196 1.00 92.88 84 ILE A CA 1
ATOM 656 C C . ILE A 1 84 ? 13.823 -5.669 -19.956 1.00 92.88 84 ILE A C 1
ATOM 658 O O . ILE A 1 84 ? 13.864 -5.283 -21.121 1.00 92.88 84 ILE A O 1
ATOM 662 N N . VAL A 1 85 ? 14.890 -6.182 -19.336 1.00 94.12 85 VAL A N 1
ATOM 663 C CA . VAL A 1 85 ? 16.194 -6.351 -20.002 1.00 94.12 85 VAL A CA 1
ATOM 664 C C . VAL A 1 85 ? 16.061 -7.267 -21.218 1.00 94.12 85 VAL A C 1
ATOM 666 O O . VAL A 1 85 ? 16.434 -6.868 -22.316 1.00 94.12 85 VAL A O 1
ATOM 669 N N . THR A 1 86 ? 15.431 -8.436 -21.065 1.00 95.62 86 THR A N 1
ATOM 670 C CA . THR A 1 86 ? 15.204 -9.364 -22.185 1.00 95.62 86 THR A CA 1
ATOM 671 C C . THR A 1 86 ? 14.377 -8.734 -23.310 1.00 95.62 86 THR A C 1
ATOM 673 O O . THR A 1 86 ? 14.666 -8.955 -24.488 1.00 95.62 86 THR A O 1
ATOM 676 N N . ALA A 1 87 ? 13.359 -7.935 -22.975 1.00 93.25 87 ALA A N 1
ATOM 677 C CA . ALA A 1 87 ? 12.549 -7.236 -23.969 1.00 93.25 87 ALA A CA 1
ATOM 678 C C . ALA A 1 87 ? 13.359 -6.180 -24.738 1.00 93.25 87 ALA A C 1
ATOM 680 O O . ALA A 1 87 ? 13.224 -6.088 -25.957 1.00 93.25 87 ALA A O 1
ATOM 681 N N . ILE A 1 88 ? 14.218 -5.422 -24.048 1.00 91.88 88 ILE A N 1
ATOM 682 C CA . ILE A 1 88 ? 15.111 -4.440 -24.677 1.00 91.88 88 ILE A CA 1
ATOM 683 C C . ILE A 1 88 ? 16.099 -5.143 -25.609 1.00 91.88 88 ILE A C 1
ATOM 685 O O . ILE A 1 88 ? 16.231 -4.721 -26.751 1.00 91.88 88 ILE A O 1
ATOM 689 N N . ASP A 1 89 ? 16.728 -6.234 -25.168 1.00 92.88 89 ASP A N 1
ATOM 690 C CA . ASP A 1 89 ? 17.678 -6.991 -25.994 1.00 92.88 89 ASP A CA 1
ATOM 691 C C . ASP A 1 89 ? 17.013 -7.563 -27.256 1.00 92.88 89 ASP A C 1
ATOM 693 O O . ASP A 1 89 ? 17.610 -7.582 -28.330 1.00 92.88 89 ASP A O 1
ATOM 697 N N . THR A 1 90 ? 15.754 -7.997 -27.145 1.00 93.44 90 THR A N 1
ATOM 698 C CA . THR A 1 90 ? 15.007 -8.593 -28.264 1.00 93.44 90 THR A CA 1
ATOM 699 C C . THR A 1 90 ? 14.500 -7.548 -29.260 1.00 93.44 90 THR A C 1
ATOM 701 O O . THR A 1 90 ? 14.403 -7.826 -30.453 1.00 93.44 90 THR A O 1
ATOM 704 N N . ALA A 1 91 ? 14.150 -6.354 -28.783 1.00 91.19 91 ALA A N 1
ATOM 705 C CA . ALA A 1 91 ? 13.488 -5.315 -29.568 1.00 91.19 91 ALA A CA 1
ATOM 706 C C . ALA A 1 91 ? 14.338 -4.041 -29.721 1.00 91.19 91 ALA A C 1
ATOM 708 O O . ALA A 1 91 ? 13.788 -2.971 -29.995 1.00 91.19 91 ALA A O 1
ATOM 709 N N . ALA A 1 92 ? 15.661 -4.145 -29.549 1.00 85.81 92 ALA A N 1
ATOM 710 C CA . ALA A 1 92 ? 16.584 -3.011 -29.507 1.00 85.81 92 ALA A CA 1
ATOM 711 C C . ALA A 1 92 ? 16.442 -2.084 -30.725 1.00 85.81 92 ALA A C 1
ATOM 713 O O . ALA A 1 92 ? 16.343 -0.869 -30.566 1.00 85.81 92 ALA A O 1
ATOM 714 N N . ASP A 1 93 ? 16.310 -2.659 -31.923 1.00 90.12 93 ASP A N 1
ATOM 715 C CA . ASP A 1 93 ? 16.183 -1.908 -33.181 1.00 90.12 93 ASP A CA 1
ATOM 716 C C . ASP A 1 93 ? 14.858 -1.131 -33.307 1.00 90.12 93 ASP A C 1
ATOM 718 O O . ASP A 1 93 ? 14.712 -0.266 -34.168 1.00 90.12 93 ASP A O 1
ATOM 722 N N . THR A 1 94 ? 13.878 -1.424 -32.447 1.00 89.69 94 THR A N 1
ATOM 723 C CA . THR A 1 94 ? 12.563 -0.759 -32.422 1.00 89.69 94 THR A CA 1
ATOM 724 C C . THR A 1 94 ? 12.447 0.297 -31.322 1.00 89.69 94 THR A C 1
ATOM 726 O O . THR A 1 94 ? 11.450 1.024 -31.260 1.00 89.69 94 THR A O 1
ATOM 729 N N . LEU A 1 95 ? 13.450 0.400 -30.443 1.00 88.50 95 LEU A N 1
ATOM 730 C CA . LEU A 1 95 ? 13.421 1.310 -29.307 1.00 88.50 95 LEU A CA 1
ATOM 731 C C . LEU A 1 95 ? 13.690 2.746 -29.767 1.00 88.50 95 LEU A C 1
ATOM 733 O O . LEU A 1 95 ? 14.769 3.084 -30.250 1.00 88.50 95 LEU A O 1
ATOM 737 N N . THR A 1 96 ? 12.704 3.623 -29.583 1.00 92.31 96 THR A N 1
ATOM 738 C CA . THR A 1 96 ? 12.874 5.043 -29.903 1.00 92.31 96 THR A CA 1
ATOM 739 C C . THR A 1 96 ? 13.739 5.743 -28.848 1.00 92.31 96 THR A C 1
ATOM 741 O O . THR A 1 96 ? 13.688 5.371 -27.670 1.00 92.31 96 THR A O 1
ATOM 744 N N . PRO A 1 97 ? 14.474 6.812 -29.212 1.00 91.12 97 PRO A N 1
ATOM 745 C CA . PRO A 1 97 ? 15.250 7.593 -28.246 1.00 91.12 97 PRO A CA 1
ATOM 746 C C . PRO A 1 97 ? 14.405 8.109 -27.070 1.00 91.12 97 PRO A C 1
ATOM 748 O O . PRO A 1 97 ? 14.813 7.999 -25.920 1.00 91.12 97 PRO A O 1
ATOM 751 N N . ALA A 1 98 ? 13.178 8.570 -27.338 1.00 91.69 98 ALA A N 1
ATOM 752 C CA . ALA A 1 98 ? 12.267 9.052 -26.298 1.00 91.69 98 ALA A CA 1
ATOM 753 C C . ALA A 1 98 ? 11.847 7.947 -25.309 1.00 91.69 98 ALA A C 1
ATOM 755 O O . ALA A 1 98 ? 11.763 8.187 -24.103 1.00 91.69 98 ALA A O 1
ATOM 756 N N . ALA A 1 99 ? 11.603 6.726 -25.798 1.00 87.44 99 ALA A N 1
ATOM 757 C CA . ALA A 1 99 ? 11.297 5.585 -24.938 1.00 87.44 99 ALA A CA 1
ATOM 758 C C . ALA A 1 99 ? 12.516 5.170 -24.096 1.00 87.44 99 ALA A C 1
ATOM 760 O O . ALA A 1 99 ? 12.369 4.858 -22.912 1.00 87.44 99 ALA A O 1
ATOM 761 N N . ALA A 1 100 ? 13.718 5.219 -24.678 1.00 89.62 100 ALA A N 1
ATOM 762 C CA . ALA A 1 100 ? 14.962 4.965 -23.960 1.00 89.62 100 ALA A CA 1
ATOM 763 C C . ALA A 1 100 ? 15.194 5.989 -22.832 1.00 89.62 100 ALA A C 1
ATOM 765 O O . ALA A 1 100 ? 15.502 5.598 -21.704 1.00 89.62 100 ALA A O 1
ATOM 766 N N . ASP A 1 101 ? 14.975 7.280 -23.092 1.00 92.75 101 ASP A N 1
ATOM 767 C CA . ASP A 1 101 ? 15.095 8.341 -22.083 1.00 92.75 101 ASP A CA 1
ATOM 768 C C . ASP A 1 101 ? 14.109 8.144 -20.922 1.00 92.75 101 ASP A C 1
ATOM 770 O O . ASP A 1 101 ? 14.474 8.286 -19.750 1.00 92.75 101 ASP A O 1
ATOM 774 N N . GLN A 1 102 ? 12.866 7.753 -21.223 1.00 93.19 102 GLN A N 1
ATOM 775 C CA . GLN A 1 102 ? 11.862 7.455 -20.202 1.00 93.19 102 GLN A CA 1
ATOM 776 C C . GLN A 1 102 ? 12.283 6.271 -19.317 1.00 93.19 102 GLN A C 1
ATOM 778 O O . GLN A 1 102 ? 12.163 6.349 -18.090 1.00 93.19 102 GLN A O 1
ATOM 783 N N . LEU A 1 103 ? 12.803 5.193 -19.913 1.00 92.31 103 LEU A N 1
ATOM 784 C CA . LEU A 1 103 ? 13.312 4.038 -19.168 1.00 92.31 103 LEU A CA 1
ATOM 785 C C . LEU A 1 103 ? 14.484 4.435 -18.264 1.00 92.31 103 LEU A C 1
ATOM 787 O O . LEU A 1 103 ? 14.506 4.076 -17.083 1.00 92.31 103 LEU A O 1
ATOM 791 N N . TRP A 1 104 ? 15.421 5.240 -18.771 1.00 92.62 104 TRP A N 1
ATOM 792 C CA . TRP A 1 104 ? 16.516 5.765 -17.959 1.00 92.62 104 TRP A CA 1
ATOM 793 C C . TRP A 1 104 ? 16.016 6.612 -16.789 1.00 92.62 104 TRP A C 1
ATOM 795 O O . TRP A 1 104 ? 16.471 6.410 -15.660 1.00 92.62 104 TRP A O 1
ATOM 805 N N . ALA A 1 105 ? 15.048 7.504 -17.008 1.00 93.94 105 ALA A N 1
ATOM 806 C CA . ALA A 1 105 ? 14.451 8.304 -15.941 1.00 93.94 105 ALA A CA 1
ATOM 807 C C . ALA A 1 105 ? 13.795 7.426 -14.857 1.00 93.94 105 ALA A C 1
ATOM 809 O O . ALA A 1 105 ? 13.986 7.668 -13.660 1.00 93.94 105 ALA A O 1
ATOM 810 N N . GLN A 1 106 ? 13.084 6.363 -15.250 1.00 93.19 106 GLN A N 1
ATOM 811 C CA . GLN A 1 106 ? 12.483 5.407 -14.314 1.00 93.19 106 GLN A CA 1
ATOM 812 C C . GLN A 1 106 ? 13.543 4.652 -13.499 1.00 93.19 106 GLN A C 1
ATOM 814 O O . GLN A 1 106 ? 13.417 4.554 -12.275 1.00 93.19 106 GLN A O 1
ATOM 819 N N . LEU A 1 107 ? 14.629 4.194 -14.131 1.00 92.69 107 LEU A N 1
ATOM 820 C CA . LEU A 1 107 ? 15.750 3.546 -13.439 1.00 92.69 107 LEU A CA 1
ATOM 821 C C . LEU A 1 107 ? 16.434 4.487 -12.436 1.00 92.69 107 LEU A C 1
ATOM 823 O O . LEU A 1 107 ? 16.788 4.067 -11.330 1.00 92.69 107 LEU A O 1
ATOM 827 N N . GLN A 1 108 ? 16.578 5.773 -12.774 1.00 93.06 108 GLN A N 1
ATOM 828 C CA . GLN A 1 108 ? 17.086 6.775 -11.831 1.00 93.06 108 GLN A CA 1
ATOM 829 C C . GLN A 1 108 ? 16.131 6.986 -10.649 1.00 93.06 108 GLN A C 1
ATOM 831 O O . GLN A 1 108 ? 16.586 7.104 -9.507 1.00 93.06 108 GLN A O 1
ATOM 836 N N . GLY A 1 109 ? 14.817 6.969 -10.893 1.00 93.62 109 GLY A N 1
ATOM 837 C CA . GLY A 1 109 ? 13.791 7.008 -9.850 1.00 93.62 109 GLY A CA 1
ATOM 838 C C . GLY A 1 109 ? 13.885 5.823 -8.883 1.00 93.62 109 GLY A C 1
ATOM 839 O O . GLY A 1 109 ? 13.892 6.020 -7.665 1.00 93.62 109 GLY A O 1
ATOM 840 N N . VAL A 1 110 ? 14.051 4.604 -9.407 1.00 90.94 110 VAL A N 1
ATOM 841 C CA . VAL A 1 110 ? 14.279 3.392 -8.600 1.00 90.94 110 VAL A CA 1
ATOM 842 C C . VAL A 1 110 ? 15.561 3.523 -7.776 1.00 90.94 110 VAL A C 1
ATOM 844 O O . VAL A 1 110 ? 15.540 3.309 -6.563 1.00 90.94 110 VAL A O 1
ATOM 847 N N . ALA A 1 111 ? 16.669 3.956 -8.384 1.00 89.56 111 ALA A N 1
ATOM 848 C CA . ALA A 1 111 ? 17.926 4.171 -7.668 1.00 89.56 111 ALA A CA 1
ATOM 849 C C . ALA A 1 111 ? 17.788 5.216 -6.543 1.00 89.56 111 ALA A C 1
ATOM 851 O O . ALA A 1 111 ? 18.341 5.041 -5.455 1.00 89.56 111 ALA A O 1
ATOM 852 N N . ALA A 1 112 ? 17.034 6.293 -6.774 1.00 90.94 112 ALA A N 1
ATOM 853 C CA . ALA A 1 112 ? 16.743 7.298 -5.757 1.00 90.94 112 ALA A CA 1
ATOM 854 C C . ALA A 1 112 ? 15.868 6.744 -4.620 1.00 90.94 112 ALA A C 1
ATOM 856 O O . ALA A 1 112 ? 16.109 7.066 -3.455 1.00 90.94 112 ALA A O 1
ATOM 857 N N . ALA A 1 113 ? 14.881 5.898 -4.928 1.00 89.75 113 ALA A N 1
ATOM 858 C CA . ALA A 1 113 ? 14.059 5.226 -3.924 1.00 89.75 113 ALA A CA 1
ATOM 859 C C . ALA A 1 113 ? 14.890 4.272 -3.048 1.00 89.75 113 ALA A C 1
ATOM 861 O O . ALA A 1 113 ? 14.788 4.340 -1.825 1.00 89.75 113 ALA A O 1
ATOM 862 N N . LEU A 1 114 ? 15.779 3.473 -3.646 1.00 89.69 114 LEU A N 1
ATOM 863 C CA . LEU A 1 114 ? 16.691 2.584 -2.914 1.00 89.69 114 LEU A CA 1
ATOM 864 C C . LEU A 1 114 ? 17.634 3.359 -1.984 1.00 89.69 114 LEU A C 1
ATOM 866 O O . LEU A 1 114 ? 17.790 2.993 -0.820 1.00 89.69 114 LEU A O 1
ATOM 870 N N . ARG A 1 115 ? 18.204 4.479 -2.457 1.00 89.06 115 ARG A N 1
ATOM 871 C CA . ARG A 1 115 ? 19.030 5.365 -1.617 1.00 89.06 115 ARG A CA 1
ATOM 872 C C . ARG A 1 115 ? 18.254 5.903 -0.416 1.00 89.06 115 ARG A C 1
ATOM 874 O O . ARG A 1 115 ? 18.760 5.839 0.699 1.00 89.06 115 ARG A O 1
ATOM 881 N N . ARG A 1 116 ? 17.028 6.401 -0.629 1.00 88.62 116 ARG A N 1
ATOM 882 C CA . ARG A 1 116 ? 16.155 6.874 0.463 1.00 88.62 116 ARG A CA 1
ATOM 883 C C . ARG A 1 116 ? 15.803 5.759 1.450 1.00 88.62 116 ARG A C 1
ATOM 885 O O . ARG A 1 116 ? 15.668 6.035 2.633 1.00 88.62 116 ARG A O 1
ATOM 892 N N . GLY A 1 117 ? 15.697 4.520 0.974 1.00 86.31 117 GLY A N 1
ATOM 893 C CA . GLY A 1 117 ? 15.467 3.331 1.796 1.00 86.31 117 GLY A CA 1
ATOM 894 C C . GLY A 1 117 ? 16.689 2.825 2.571 1.00 86.31 117 GLY A C 1
ATOM 895 O O . GLY A 1 117 ? 16.593 1.778 3.196 1.00 86.31 117 GLY A O 1
ATOM 896 N N . GLY A 1 118 ? 17.834 3.519 2.533 1.00 87.19 118 GLY A N 1
ATOM 897 C CA . GLY A 1 118 ? 19.047 3.090 3.239 1.00 87.19 118 GLY A CA 1
ATOM 898 C C . GLY A 1 118 ? 19.861 2.022 2.505 1.00 87.19 118 GLY A C 1
ATOM 899 O O . GLY A 1 118 ? 20.774 1.442 3.086 1.00 87.19 118 GLY A O 1
ATOM 900 N N . HIS A 1 119 ? 19.581 1.792 1.219 1.00 84.00 119 HIS A N 1
ATOM 901 C CA . HIS A 1 119 ? 20.321 0.870 0.359 1.00 84.00 119 HIS A CA 1
ATOM 902 C C . HIS A 1 119 ? 21.098 1.645 -0.719 1.00 84.00 119 HIS A C 1
ATOM 904 O O . HIS A 1 119 ? 20.748 1.592 -1.905 1.00 84.00 119 HIS A O 1
ATOM 910 N N . PRO A 1 120 ? 22.133 2.426 -0.350 1.00 77.06 120 PRO A N 1
ATOM 911 C CA . PRO A 1 120 ? 22.946 3.115 -1.336 1.00 77.06 120 PRO A CA 1
ATOM 912 C C . PRO A 1 120 ? 23.654 2.086 -2.218 1.00 77.06 120 PRO A C 1
ATOM 914 O O . PRO A 1 120 ? 24.261 1.134 -1.730 1.00 77.06 120 PRO A O 1
ATOM 917 N N . ARG A 1 121 ? 23.590 2.288 -3.538 1.00 70.94 121 ARG A N 1
ATOM 918 C CA . ARG A 1 121 ? 24.352 1.480 -4.494 1.00 70.94 121 ARG A CA 1
ATOM 919 C C . ARG A 1 121 ? 25.828 1.587 -4.108 1.00 70.94 121 ARG A C 1
ATOM 921 O O . ARG A 1 121 ? 26.361 2.698 -4.110 1.00 70.94 121 ARG A O 1
ATOM 928 N N . LEU A 1 122 ? 26.461 0.464 -3.755 1.00 59.06 122 LEU A N 1
ATOM 929 C CA . LEU A 1 122 ? 27.894 0.429 -3.473 1.00 59.06 122 LEU A CA 1
ATOM 930 C C . LEU A 1 122 ? 28.600 1.044 -4.680 1.00 59.06 122 LEU A C 1
ATOM 932 O O . LEU A 1 122 ? 28.455 0.556 -5.806 1.00 59.06 122 LEU A O 1
ATOM 936 N N . ARG A 1 123 ? 29.278 2.177 -4.464 1.00 57.19 123 ARG A N 1
ATOM 937 C CA . ARG A 1 123 ? 30.086 2.807 -5.505 1.00 57.19 123 ARG A CA 1
ATOM 938 C C . ARG A 1 123 ? 31.061 1.739 -5.978 1.00 57.19 123 ARG A C 1
ATOM 940 O O . ARG A 1 123 ? 31.875 1.261 -5.191 1.00 57.19 123 ARG A O 1
ATOM 947 N N . ARG A 1 124 ? 30.972 1.368 -7.258 1.00 50.16 124 ARG A N 1
ATOM 948 C CA . ARG A 1 124 ? 32.092 0.713 -7.933 1.00 50.16 124 ARG A CA 1
ATOM 949 C C . ARG A 1 124 ? 33.281 1.630 -7.664 1.00 50.16 124 ARG A C 1
ATOM 951 O O . ARG A 1 124 ? 33.151 2.835 -7.900 1.00 50.16 124 ARG A O 1
ATOM 958 N N . ALA A 1 125 ? 34.341 1.097 -7.054 1.00 43.72 125 ALA A N 1
ATOM 959 C CA . ALA A 1 125 ? 35.543 1.873 -6.783 1.00 43.72 125 ALA A CA 1
ATOM 960 C C . ALA A 1 125 ? 35.884 2.663 -8.056 1.00 43.72 125 ALA A C 1
ATOM 962 O O . ALA A 1 125 ? 35.737 2.090 -9.145 1.00 43.72 125 ALA A O 1
ATOM 963 N N . PRO A 1 126 ? 36.241 3.958 -7.951 1.00 50.19 126 PRO A N 1
ATOM 964 C CA . PRO A 1 126 ? 36.696 4.699 -9.113 1.00 50.19 126 PRO A CA 1
ATOM 965 C C . PRO A 1 126 ? 37.734 3.825 -9.803 1.00 50.19 126 PRO A C 1
ATOM 967 O O . PRO A 1 126 ? 38.642 3.324 -9.135 1.00 50.19 126 PRO A O 1
ATOM 970 N N . THR A 1 127 ? 37.562 3.567 -11.098 1.00 48.50 127 THR A N 1
ATOM 971 C CA . THR A 1 127 ? 38.649 3.014 -11.892 1.00 48.50 127 THR A CA 1
ATOM 972 C C . THR A 1 127 ? 39.787 4.002 -11.711 1.00 48.50 127 THR A C 1
ATOM 974 O O . THR A 1 127 ? 39.726 5.112 -12.233 1.00 48.50 127 THR A O 1
ATOM 977 N N . VAL A 1 128 ? 40.762 3.657 -10.870 1.00 47.94 128 VAL A N 1
ATOM 978 C CA . VAL A 1 128 ? 42.009 4.401 -10.792 1.00 47.94 128 VAL A CA 1
ATOM 979 C C . VAL A 1 128 ? 42.564 4.273 -12.197 1.00 47.94 128 VAL A C 1
ATOM 981 O O . VAL A 1 128 ? 42.948 3.180 -12.613 1.00 47.94 128 VAL A O 1
ATOM 984 N N . HIS A 1 129 ? 42.475 5.348 -12.977 1.00 52.00 129 HIS A N 1
ATOM 985 C CA . HIS A 1 129 ? 43.187 5.415 -14.236 1.00 52.00 129 HIS A CA 1
ATOM 986 C C . HIS A 1 129 ? 44.651 5.226 -13.859 1.00 52.00 129 HIS A C 1
ATOM 988 O O . HIS A 1 129 ? 45.223 6.068 -13.168 1.00 52.00 129 HIS A O 1
ATOM 994 N N . ALA A 1 130 ? 45.219 4.070 -14.210 1.00 53.12 130 ALA A N 1
ATOM 995 C CA . ALA A 1 130 ? 46.645 3.863 -14.063 1.00 53.12 130 ALA A CA 1
ATOM 996 C C . ALA A 1 130 ? 47.327 5.022 -14.807 1.00 53.12 130 ALA A C 1
ATOM 998 O O . ALA A 1 130 ? 46.945 5.280 -15.957 1.00 53.12 130 ALA A O 1
ATOM 999 N N . PRO A 1 131 ? 48.249 5.762 -14.166 1.00 50.53 131 PRO A N 1
ATOM 1000 C CA . PRO A 1 131 ? 48.937 6.854 -14.832 1.00 50.53 131 PRO A CA 1
ATOM 1001 C C . PRO A 1 131 ? 49.581 6.300 -16.101 1.00 50.53 131 PRO A C 1
ATOM 1003 O O . PRO A 1 131 ? 50.288 5.290 -16.067 1.00 50.53 131 PRO A O 1
ATOM 1006 N N . GLN A 1 132 ? 49.268 6.919 -17.239 1.00 56.28 132 GLN A N 1
ATOM 1007 C CA . GLN A 1 132 ? 49.890 6.545 -18.501 1.00 56.28 132 GLN A CA 1
ATOM 1008 C C . GLN A 1 132 ? 51.400 6.815 -18.381 1.00 56.28 132 GLN A C 1
ATOM 1010 O O . GLN A 1 132 ? 51.781 7.849 -17.819 1.00 56.28 132 GLN A O 1
ATOM 1015 N N . PRO A 1 133 ? 52.277 5.920 -18.876 1.00 52.41 133 PRO A N 1
ATOM 1016 C CA . PRO A 1 133 ? 53.715 6.158 -18.849 1.00 52.41 133 PRO A CA 1
ATOM 1017 C C . PRO A 1 133 ? 54.020 7.455 -19.610 1.00 52.41 133 PRO A C 1
ATOM 1019 O O . PRO A 1 133 ? 53.834 7.513 -20.823 1.00 52.41 133 PRO A O 1
ATOM 1022 N N . GLY A 1 134 ? 54.442 8.503 -18.898 1.00 58.03 134 GLY A N 1
ATOM 1023 C CA . GLY A 1 134 ? 54.771 9.806 -19.489 1.00 58.03 134 GLY A CA 1
ATOM 1024 C C . GLY A 1 134 ? 54.069 11.021 -18.876 1.00 58.03 134 GLY A C 1
ATOM 1025 O O . GLY A 1 134 ? 54.488 12.139 -19.159 1.00 58.03 134 GLY A O 1
ATOM 1026 N N . GLN A 1 135 ? 53.071 10.851 -18.001 1.00 57.28 135 GLN A N 1
ATOM 1027 C CA . GLN A 1 135 ? 52.507 11.973 -17.238 1.00 57.28 135 GLN A CA 1
ATOM 1028 C C . GLN A 1 135 ? 53.373 12.260 -15.999 1.00 57.28 135 GLN A C 1
ATOM 1030 O O . GLN A 1 135 ? 53.113 11.765 -14.905 1.00 57.28 135 GLN A O 1
ATOM 1035 N N . ARG A 1 136 ? 54.452 13.027 -16.185 1.00 51.91 136 ARG A N 1
ATOM 1036 C CA . ARG A 1 136 ? 55.143 13.701 -15.078 1.00 51.91 136 ARG A CA 1
ATOM 1037 C C . ARG A 1 136 ? 54.322 14.932 -14.709 1.00 51.91 136 ARG A C 1
ATOM 1039 O O . ARG A 1 136 ? 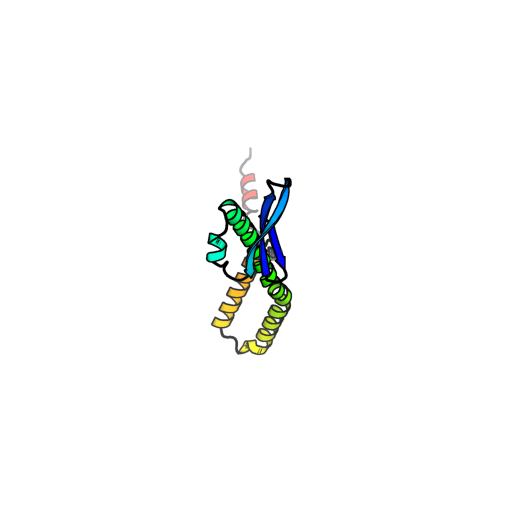54.204 15.848 -15.518 1.00 51.91 136 ARG A O 1
ATOM 1046 N N . ASP A 1 137 ? 53.705 14.910 -13.533 1.00 56.69 137 ASP A N 1
ATOM 1047 C CA . ASP A 1 137 ? 52.992 16.066 -12.992 1.00 56.69 137 ASP A CA 1
ATOM 1048 C C . ASP A 1 137 ? 53.992 17.210 -12.766 1.00 56.69 137 ASP A C 1
ATOM 1050 O O . ASP A 1 137 ? 55.024 17.026 -12.122 1.00 56.69 137 ASP A O 1
ATOM 1054 N N . LEU A 1 138 ? 53.671 18.406 -13.268 1.00 52.59 138 LEU A N 1
ATOM 1055 C CA . LEU A 1 138 ? 54.479 19.639 -13.160 1.00 52.59 138 LEU A CA 1
ATOM 1056 C C . LEU A 1 138 ? 54.658 20.143 -11.711 1.00 52.59 138 LEU A C 1
ATOM 1058 O O . LEU A 1 138 ? 55.205 21.218 -11.479 1.00 52.59 138 LEU A O 1
ATOM 1062 N N . VAL A 1 139 ? 54.175 19.383 -10.729 1.00 54.28 139 VAL A N 1
ATOM 1063 C CA . VAL A 1 139 ? 54.191 19.734 -9.308 1.00 54.28 139 VAL A CA 1
ATOM 1064 C C . VAL A 1 139 ? 55.503 19.301 -8.633 1.00 54.28 139 VAL A C 1
ATOM 1066 O O . VAL A 1 139 ? 55.870 19.886 -7.619 1.00 54.28 139 VAL A O 1
ATOM 1069 N N . ASP A 1 140 ? 56.261 18.367 -9.225 1.00 49.94 140 ASP A N 1
ATOM 1070 C CA . ASP A 1 140 ? 57.570 17.935 -8.697 1.00 49.94 140 ASP A CA 1
ATOM 1071 C C . ASP A 1 140 ? 58.750 18.827 -9.143 1.00 49.94 140 ASP A C 1
ATOM 1073 O O . ASP A 1 140 ? 59.794 18.834 -8.491 1.00 49.94 140 ASP A O 1
ATOM 1077 N N . GLU A 1 141 ? 58.616 19.626 -10.211 1.00 46.47 141 GLU A N 1
ATOM 1078 C CA . GLU A 1 141 ? 59.712 20.499 -10.684 1.00 46.47 141 GLU A CA 1
ATOM 1079 C C . GLU A 1 141 ? 59.827 21.822 -9.907 1.00 46.47 141 GLU A C 1
ATOM 1081 O O . GLU A 1 141 ? 60.911 22.399 -9.830 1.00 46.47 141 GLU A O 1
ATOM 1086 N N . LEU A 1 142 ? 58.756 22.287 -9.255 1.00 45.94 142 LEU A N 1
ATOM 1087 C CA . LEU A 1 142 ? 58.778 23.531 -8.470 1.00 45.94 142 LEU A CA 1
ATOM 1088 C C . LEU A 1 142 ? 59.395 23.375 -7.069 1.00 45.94 142 LEU A C 1
ATOM 1090 O O . LEU A 1 142 ? 59.714 24.380 -6.441 1.00 45.94 142 LEU A O 1
ATOM 1094 N N . ALA A 1 143 ? 59.618 22.147 -6.590 1.00 48.62 143 ALA A N 1
ATOM 1095 C CA . ALA A 1 143 ? 60.281 21.899 -5.305 1.00 48.62 143 ALA A CA 1
ATOM 1096 C C . ALA A 1 143 ? 61.822 21.873 -5.402 1.00 48.62 143 ALA A C 1
ATOM 1098 O O . ALA A 1 143 ? 62.502 22.033 -4.388 1.00 48.62 143 ALA A O 1
ATOM 1099 N N . VAL A 1 144 ? 62.388 21.696 -6.603 1.00 48.97 144 VAL A N 1
ATOM 1100 C CA . VAL A 1 144 ? 63.850 21.638 -6.801 1.00 48.97 144 VAL A CA 1
ATOM 1101 C C . VAL A 1 144 ? 64.456 23.033 -6.986 1.00 48.97 144 VAL A C 1
ATOM 1103 O O . VAL A 1 144 ? 65.586 23.267 -6.573 1.00 48.97 144 VAL A O 1
ATOM 1106 N N . VAL A 1 145 ? 63.703 24.001 -7.518 1.00 49.03 145 VAL A N 1
ATOM 1107 C CA . VAL A 1 145 ? 64.244 25.345 -7.804 1.00 49.03 145 VAL A CA 1
ATOM 1108 C C . VAL A 1 145 ? 64.382 26.213 -6.543 1.00 49.03 145 VAL A C 1
ATOM 1110 O O . VAL A 1 145 ? 65.255 27.075 -6.481 1.00 49.03 145 VAL A O 1
ATOM 1113 N N . ASP A 1 146 ? 63.591 25.956 -5.497 1.00 47.56 146 ASP A N 1
ATOM 1114 C CA . ASP A 1 146 ? 63.596 26.785 -4.278 1.00 47.56 146 ASP A CA 1
ATOM 1115 C C . ASP A 1 146 ? 64.710 26.420 -3.273 1.00 47.56 146 ASP A C 1
ATOM 1117 O O . ASP A 1 146 ? 64.884 27.084 -2.252 1.00 47.56 146 ASP A O 1
ATOM 1121 N N . SER A 1 147 ? 65.502 25.376 -3.554 1.00 49.41 147 SER A N 1
ATOM 1122 C CA . SER A 1 147 ? 66.619 24.949 -2.694 1.00 49.41 147 SER A CA 1
ATOM 1123 C C . SER A 1 147 ? 68.012 25.369 -3.190 1.00 49.41 147 SER A C 1
ATOM 1125 O O . SER A 1 147 ? 68.976 25.215 -2.442 1.00 49.41 147 SER A O 1
ATOM 1127 N N . GLU A 1 148 ? 68.135 25.988 -4.373 1.00 50.16 148 GLU A N 1
ATOM 1128 C CA . GLU A 1 148 ? 69.430 26.445 -4.920 1.00 50.16 148 GLU A CA 1
ATOM 1129 C C . GLU A 1 148 ? 69.753 27.939 -4.696 1.00 50.16 148 GLU A C 1
ATOM 1131 O O . GLU A 1 148 ? 70.875 28.361 -4.965 1.00 50.16 148 GLU A O 1
ATOM 1136 N N . PHE A 1 149 ? 68.847 28.750 -4.130 1.00 49.75 149 PHE A N 1
ATOM 1137 C CA . PHE A 1 149 ? 69.094 30.186 -3.874 1.00 4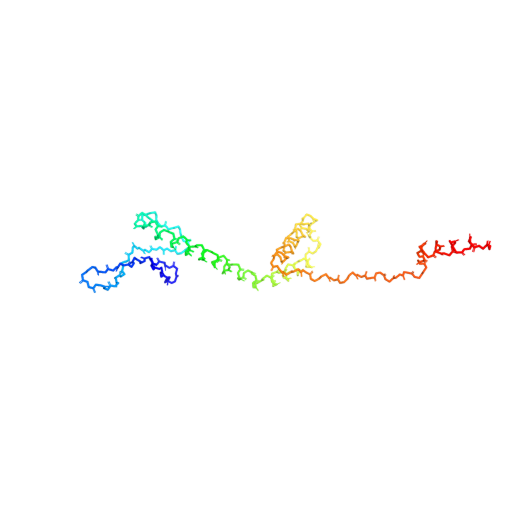9.75 149 PHE A CA 1
ATOM 1138 C C . PHE A 1 149 ? 69.326 30.562 -2.402 1.00 49.75 149 PHE A C 1
ATOM 1140 O O . PHE A 1 149 ? 69.082 31.699 -1.990 1.00 49.75 149 PHE A O 1
ATOM 1147 N N . ARG A 1 150 ? 69.866 29.644 -1.590 1.00 49.59 150 ARG A N 1
ATOM 1148 C CA . ARG A 1 150 ? 70.402 30.012 -0.270 1.00 49.59 150 ARG A CA 1
ATOM 1149 C C . ARG A 1 150 ? 71.777 29.403 -0.011 1.00 49.59 150 ARG A C 1
ATOM 1151 O O . ARG A 1 150 ? 71.911 28.319 0.545 1.00 49.59 150 ARG A O 1
ATOM 1158 N N . THR A 1 151 ? 72.811 30.146 -0.383 1.00 41.69 151 THR A N 1
ATOM 1159 C CA . THR A 1 151 ? 74.195 29.988 0.093 1.00 41.69 151 THR A CA 1
ATOM 1160 C C . THR A 1 151 ? 74.914 31.330 -0.085 1.00 41.69 151 THR A C 1
ATOM 1162 O O . THR A 1 151 ? 74.560 32.051 -1.020 1.00 41.69 151 THR A O 1
ATOM 1165 N N . PRO A 1 152 ? 75.991 31.640 0.656 1.00 49.94 152 PRO A N 1
ATOM 1166 C CA . PRO A 1 152 ? 76.343 31.359 2.053 1.00 49.94 152 PRO A CA 1
ATOM 1167 C C . PRO A 1 152 ? 76.109 32.561 2.996 1.00 49.94 152 PRO A C 1
ATOM 1169 O O . PRO A 1 152 ? 76.055 33.717 2.520 1.00 49.94 152 PRO A O 1
#

pLDDT: mean 81.1, std 16.12, range [41.69, 95.62]

Secondary structure (DSSP, 8-state):
-EEEEETTEEEEEEEEE-TTT--EEEEEEEEEETTSPPPHHHHHTS-HHHHHHHHHHHHHHHHHHHHHHHHHHHHHHHHHHHHHHHHHHHSGGG--HHHHHHHHHHHHHHHHHHHHTT-PPPPP-----PPPTT---TTSSHHHHTTSS---

Sequence (152 aa):
MLIREQGRQVKLLRVQRSTETGRNRQLLIGAFRAGDEVPRALLELLSVEEHTSLNRWLAVYHASSELARARPTLASASAQLEGIVTAIDTAADTLTPAAADQLWAQLQGVAAALRRGGHPRLRRAPTVHAPQPGQRDLVDELAVVDSEFRTP